Protein AF-A0A2P8D168-F1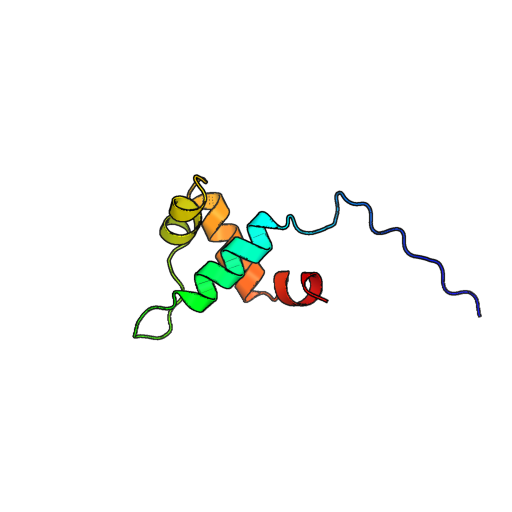 (afdb_monomer_lite)

pLDDT: mean 85.59, std 17.79, range [40.38, 98.12]

Sequence (69 aa):
MTTATETVNPSDAVPEVQIEAWYSALANRREDGSLPTGREIAARFDHKDRWGRLIKQWGGQGRFADAAM

Foldseek 3Di:
DDDPPPPPDVVNADDVLLLVLLVVQQVPQDPVRHTDQLCVSQVVVVHDSVSSNVSVVCVVVVVNVVNVD

Radius of gyration: 14.49 Å; chains: 1; bounding box: 33×28×44 Å

Structure (mmCIF, N/CA/C/O backbone):
data_AF-A0A2P8D168-F1
#
_entry.id   AF-A0A2P8D168-F1
#
loop_
_atom_site.group_PDB
_atom_site.id
_atom_site.type_symbol
_atom_site.label_atom_id
_atom_site.label_alt_id
_atom_site.label_comp_id
_atom_site.label_asym_id
_atom_site.label_entity_id
_atom_site.label_seq_id
_atom_site.pdbx_PDB_ins_code
_atom_site.Cartn_x
_atom_site.Cartn_y
_atom_site.Cartn_z
_atom_site.occupancy
_atom_site.B_iso_or_equiv
_atom_site.auth_seq_id
_atom_site.auth_comp_id
_atom_site.auth_asym_id
_atom_site.auth_atom_id
_atom_site.pdbx_PDB_model_num
ATOM 1 N N . MET A 1 1 ? 20.885 8.516 -35.482 1.00 45.66 1 MET A N 1
ATOM 2 C CA . MET A 1 1 ? 19.801 7.853 -34.732 1.00 45.66 1 MET A CA 1
ATOM 3 C C . MET A 1 1 ? 20.218 7.936 -33.276 1.00 45.66 1 MET A C 1
ATOM 5 O O . MET A 1 1 ? 21.049 7.154 -32.843 1.00 45.66 1 MET A O 1
ATOM 9 N N . THR A 1 2 ? 19.822 9.011 -32.599 1.00 40.38 2 THR A N 1
ATOM 10 C CA . THR A 1 2 ? 20.368 9.393 -31.290 1.00 40.38 2 THR A CA 1
ATOM 11 C C . THR A 1 2 ? 19.264 9.164 -30.271 1.00 40.38 2 THR A C 1
ATOM 13 O O . THR A 1 2 ? 18.308 9.931 -30.224 1.00 40.38 2 THR A O 1
ATOM 16 N N . THR A 1 3 ? 19.332 8.068 -29.522 1.00 50.66 3 THR A N 1
ATOM 17 C CA . THR A 1 3 ? 18.432 7.837 -28.390 1.00 50.66 3 THR A CA 1
ATOM 18 C C . THR A 1 3 ? 18.884 8.743 -27.254 1.00 50.66 3 THR A C 1
ATOM 20 O O . THR A 1 3 ? 19.951 8.533 -26.677 1.00 50.66 3 THR A O 1
ATOM 23 N N . ALA A 1 4 ? 18.104 9.789 -26.989 1.00 48.50 4 ALA A N 1
ATOM 24 C CA . ALA A 1 4 ? 18.246 10.598 -25.793 1.00 48.50 4 ALA A CA 1
ATOM 25 C C . ALA A 1 4 ? 18.049 9.687 -24.575 1.00 48.50 4 ALA A C 1
ATOM 27 O O . ALA A 1 4 ? 17.030 9.011 -24.458 1.00 48.50 4 ALA A O 1
ATOM 28 N N . THR A 1 5 ? 19.044 9.639 -23.698 1.00 55.62 5 THR A N 1
ATOM 29 C CA . THR A 1 5 ? 18.905 9.071 -22.360 1.00 55.62 5 THR A CA 1
ATOM 30 C C . THR A 1 5 ? 17.932 9.956 -21.590 1.00 55.62 5 THR A C 1
ATOM 32 O O . THR A 1 5 ? 18.287 11.063 -21.184 1.00 55.62 5 THR A O 1
ATOM 35 N N . GLU A 1 6 ? 16.690 9.499 -21.460 1.00 55.59 6 GLU A N 1
ATOM 36 C CA . GLU A 1 6 ? 15.693 10.109 -20.591 1.00 55.59 6 GLU A CA 1
ATOM 37 C C . GLU A 1 6 ? 16.152 9.909 -19.145 1.00 55.59 6 GLU A C 1
ATOM 39 O O . GLU A 1 6 ? 16.121 8.810 -18.594 1.00 55.59 6 GLU A O 1
ATOM 44 N N . THR A 1 7 ? 16.682 10.975 -18.553 1.00 55.88 7 THR A N 1
ATOM 45 C CA . THR A 1 7 ? 17.012 11.029 -17.133 1.00 55.88 7 THR A CA 1
ATOM 46 C C . THR A 1 7 ? 15.701 10.978 -16.354 1.00 55.88 7 THR A C 1
ATOM 48 O O . THR A 1 7 ? 15.101 12.017 -16.083 1.00 55.88 7 THR A O 1
ATOM 51 N N . VAL A 1 8 ? 15.227 9.777 -16.011 1.00 59.72 8 VAL A N 1
ATOM 52 C CA . VAL A 1 8 ? 14.166 9.615 -15.011 1.00 59.72 8 VAL A CA 1
ATOM 53 C C . VAL A 1 8 ? 14.696 10.232 -13.722 1.00 59.72 8 VAL A C 1
ATOM 55 O O . VAL A 1 8 ? 15.655 9.740 -13.124 1.00 59.72 8 VAL A O 1
ATOM 58 N N . ASN A 1 9 ? 14.127 11.367 -13.320 1.00 58.41 9 ASN A N 1
ATOM 59 C CA . ASN A 1 9 ? 14.460 11.972 -12.041 1.00 58.41 9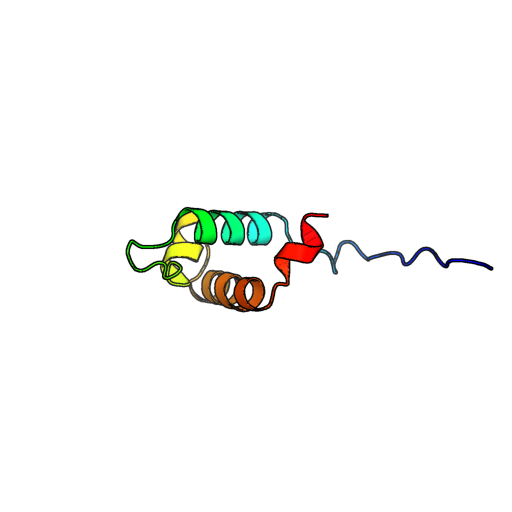 ASN A CA 1
ATOM 60 C C . ASN A 1 9 ? 14.106 10.960 -10.939 1.00 58.41 9 ASN A C 1
ATOM 62 O O . ASN A 1 9 ? 13.011 10.401 -10.974 1.00 58.41 9 ASN A O 1
ATOM 66 N N . PRO A 1 10 ? 14.955 10.740 -9.921 1.00 55.25 10 PRO A N 1
ATOM 67 C CA . PRO A 1 10 ? 14.649 9.801 -8.835 1.00 55.25 10 PRO A CA 1
ATOM 68 C C . PRO A 1 10 ? 13.368 10.172 -8.062 1.00 55.25 10 PRO A C 1
ATOM 70 O O . PRO A 1 10 ? 12.808 9.337 -7.362 1.00 55.25 10 PRO A O 1
ATOM 73 N N . SER A 1 11 ? 12.883 11.409 -8.214 1.00 58.19 11 SER A N 1
ATOM 74 C CA . SER A 1 11 ? 11.610 11.904 -7.679 1.00 58.19 11 SER A CA 1
ATOM 75 C C . SER A 1 11 ? 10.363 11.413 -8.436 1.00 58.19 11 SER A C 1
ATOM 77 O O . SER A 1 11 ? 9.268 11.494 -7.882 1.00 58.19 11 SER A O 1
ATOM 79 N N . ASP A 1 12 ? 10.510 10.930 -9.675 1.00 65.62 12 ASP A N 1
ATOM 80 C CA . ASP A 1 12 ? 9.437 10.324 -10.486 1.00 65.62 12 ASP A CA 1
ATOM 81 C C . ASP A 1 12 ? 9.354 8.800 -10.300 1.00 65.62 12 ASP A C 1
ATOM 83 O O . ASP A 1 12 ? 8.337 8.183 -10.627 1.00 65.62 12 ASP A O 1
ATOM 87 N N . ALA A 1 13 ? 10.403 8.187 -9.744 1.00 77.56 13 ALA A N 1
ATOM 88 C CA . ALA A 1 13 ? 10.416 6.764 -9.450 1.00 77.56 13 ALA A CA 1
ATOM 89 C C . ALA A 1 13 ? 9.421 6.442 -8.327 1.00 77.56 13 ALA A C 1
ATOM 91 O O . ALA A 1 13 ? 9.347 7.123 -7.299 1.00 77.56 13 ALA A O 1
ATOM 92 N N . VAL A 1 14 ? 8.648 5.373 -8.514 1.00 84.62 14 VAL A N 1
ATOM 93 C CA . VAL A 1 14 ? 7.757 4.882 -7.466 1.00 84.62 14 VAL A CA 1
ATOM 94 C C . VAL A 1 14 ? 8.603 4.443 -6.263 1.00 84.62 14 VAL A C 1
ATOM 96 O O . VAL A 1 14 ? 9.511 3.633 -6.434 1.00 84.62 14 VAL A O 1
ATOM 99 N N . PRO A 1 15 ? 8.299 4.905 -5.035 1.00 91.06 15 PRO A N 1
ATOM 100 C CA . PRO A 1 15 ? 9.021 4.456 -3.852 1.00 91.06 15 PRO A CA 1
ATOM 101 C C . PRO A 1 15 ? 8.894 2.940 -3.647 1.00 91.06 15 PRO A C 1
ATOM 103 O O . PRO A 1 15 ? 7.784 2.408 -3.661 1.00 91.06 15 PRO A O 1
ATOM 106 N N . GLU A 1 16 ? 10.007 2.263 -3.357 1.00 92.31 16 GLU A N 1
ATOM 107 C CA . GLU A 1 16 ? 10.076 0.801 -3.174 1.00 92.31 16 GLU A CA 1
ATOM 108 C C . GLU A 1 16 ? 9.052 0.276 -2.153 1.00 92.31 16 GLU A C 1
ATOM 110 O O . GLU A 1 16 ? 8.355 -0.701 -2.407 1.00 92.31 16 GLU A O 1
ATOM 115 N N . VAL A 1 17 ? 8.839 1.006 -1.051 1.00 95.00 17 VAL A N 1
ATOM 116 C CA . VAL A 1 17 ? 7.828 0.664 -0.032 1.00 95.00 17 VAL A CA 1
ATOM 117 C C . VAL A 1 17 ? 6.405 0.542 -0.602 1.00 95.00 17 VAL A C 1
ATOM 119 O O . VAL A 1 17 ? 5.590 -0.221 -0.087 1.00 95.00 17 VAL A O 1
ATOM 122 N N . GLN A 1 18 ? 6.079 1.273 -1.672 1.00 95.56 18 GLN A N 1
ATOM 123 C CA . GLN A 1 18 ? 4.775 1.189 -2.333 1.00 95.56 18 GLN A CA 1
ATOM 124 C C . GLN A 1 18 ? 4.661 -0.063 -3.210 1.00 95.56 18 GLN A C 1
ATOM 126 O O . GLN A 1 18 ? 3.592 -0.674 -3.260 1.00 95.56 18 GLN A O 1
ATOM 131 N N . ILE A 1 19 ? 5.762 -0.453 -3.858 1.00 95.25 19 ILE A N 1
ATOM 132 C CA . ILE A 1 19 ? 5.875 -1.678 -4.657 1.00 95.25 19 ILE A CA 1
ATOM 133 C C . ILE A 1 19 ? 5.747 -2.896 -3.733 1.00 95.25 19 ILE A C 1
ATOM 135 O O . ILE A 1 19 ? 4.891 -3.754 -3.951 1.00 95.25 19 ILE A O 1
ATOM 139 N N . GLU A 1 20 ? 6.497 -2.907 -2.632 1.00 96.12 20 GLU A N 1
ATOM 140 C CA . GLU A 1 20 ? 6.437 -3.953 -1.605 1.00 96.12 20 GLU A CA 1
ATOM 141 C C . GLU A 1 20 ? 5.039 -4.075 -0.990 1.00 96.12 20 GLU A C 1
ATOM 143 O O . GLU A 1 20 ? 4.496 -5.173 -0.838 1.00 96.12 20 GLU A O 1
ATOM 148 N N . ALA A 1 21 ? 4.392 -2.947 -0.687 1.00 97.56 21 ALA A N 1
ATOM 149 C CA . ALA A 1 21 ? 3.026 -2.952 -0.175 1.00 97.56 21 ALA A CA 1
ATOM 150 C C . ALA A 1 21 ? 2.012 -3.505 -1.174 1.00 97.56 21 ALA A C 1
ATOM 152 O O . ALA A 1 21 ? 1.061 -4.185 -0.773 1.00 97.56 21 ALA A O 1
ATOM 153 N N . TRP A 1 22 ? 2.217 -3.259 -2.466 1.00 96.94 22 TRP A N 1
ATOM 154 C CA . TRP A 1 22 ? 1.385 -3.839 -3.507 1.00 96.94 22 TRP A CA 1
ATOM 155 C C . TRP A 1 22 ? 1.574 -5.352 -3.630 1.00 96.94 22 TRP A C 1
ATOM 157 O O . TRP A 1 22 ? 0.584 -6.088 -3.617 1.00 96.94 22 TRP A O 1
ATOM 167 N N . TYR A 1 23 ? 2.814 -5.842 -3.672 1.00 96.31 23 TYR A N 1
ATOM 168 C CA . TYR A 1 23 ? 3.079 -7.282 -3.721 1.00 96.31 23 TYR A CA 1
ATOM 169 C C . TYR A 1 23 ? 2.617 -8.000 -2.453 1.00 96.31 23 TYR A C 1
ATOM 171 O O . TYR A 1 23 ? 2.003 -9.065 -2.539 1.00 96.31 23 TYR A O 1
ATOM 179 N N . SER A 1 24 ? 2.780 -7.378 -1.283 1.00 96.44 24 SER A N 1
ATOM 180 C CA . SER A 1 24 ? 2.190 -7.864 -0.035 1.00 96.44 24 SER A CA 1
ATOM 181 C C . SER A 1 24 ? 0.664 -7.973 -0.146 1.00 96.44 24 SER A C 1
ATOM 183 O O . SER A 1 24 ? 0.093 -8.994 0.240 1.00 96.44 24 SER A O 1
ATOM 185 N N . ALA A 1 25 ? -0.019 -6.979 -0.726 1.00 97.31 25 ALA A N 1
ATOM 186 C CA . ALA A 1 25 ? -1.467 -7.033 -0.937 1.00 97.31 25 ALA A CA 1
ATOM 187 C C . ALA A 1 25 ? -1.888 -8.156 -1.904 1.00 97.31 25 ALA A C 1
ATOM 189 O O . ALA A 1 25 ? -2.906 -8.809 -1.668 1.00 97.31 25 ALA A O 1
ATOM 190 N N . LEU A 1 26 ? -1.109 -8.412 -2.962 1.00 96.62 26 LEU A N 1
ATOM 191 C CA . LEU A 1 26 ? -1.339 -9.513 -3.904 1.00 96.62 26 LEU A CA 1
ATOM 192 C C . LEU A 1 26 ? -1.153 -10.887 -3.251 1.00 96.62 26 LEU A C 1
ATOM 194 O O . LEU A 1 26 ? -1.988 -11.768 -3.442 1.00 96.62 26 LEU A O 1
ATOM 198 N N . ALA A 1 27 ? -0.095 -11.053 -2.457 1.00 96.62 27 ALA A N 1
ATOM 199 C CA . ALA A 1 27 ? 0.198 -12.293 -1.739 1.00 96.62 27 ALA A CA 1
ATOM 200 C C . ALA A 1 27 ? -0.823 -12.595 -0.628 1.00 96.62 27 ALA A C 1
ATOM 202 O O . ALA A 1 27 ? -0.974 -13.739 -0.217 1.00 96.62 27 ALA A O 1
ATOM 203 N N . ASN A 1 28 ? -1.536 -11.573 -0.146 1.00 95.69 28 ASN A N 1
ATOM 204 C CA . ASN A 1 28 ? -2.510 -11.678 0.940 1.00 95.69 28 ASN A CA 1
ATOM 205 C C . ASN A 1 28 ? -3.946 -11.433 0.466 1.00 95.69 28 ASN A C 1
ATOM 207 O O . ASN A 1 28 ? -4.753 -10.838 1.185 1.00 95.69 28 ASN A O 1
ATOM 211 N N . ARG A 1 29 ? -4.270 -11.870 -0.753 1.00 96.00 29 ARG A N 1
ATOM 212 C CA . ARG A 1 29 ? -5.663 -11.930 -1.205 1.00 96.00 29 ARG A CA 1
ATOM 213 C C . ARG A 1 29 ? -6.479 -12.809 -0.263 1.00 96.00 29 ARG A C 1
ATOM 215 O O . ARG A 1 29 ? -5.988 -13.796 0.279 1.00 96.00 29 ARG A O 1
ATOM 222 N N . ARG A 1 30 ? -7.732 -12.418 -0.070 1.00 95.50 30 ARG A N 1
ATOM 223 C CA . ARG A 1 30 ? -8.707 -13.187 0.701 1.00 95.50 30 ARG 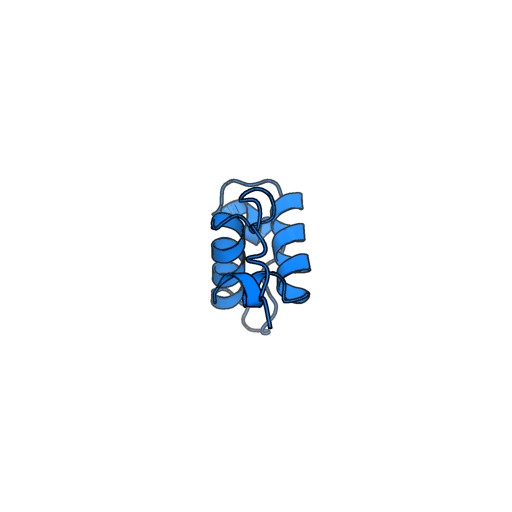A CA 1
ATOM 224 C C . ARG A 1 30 ? -9.132 -14.433 -0.075 1.00 95.50 30 ARG A C 1
ATOM 226 O O . ARG A 1 30 ? -8.822 -14.575 -1.256 1.00 95.50 30 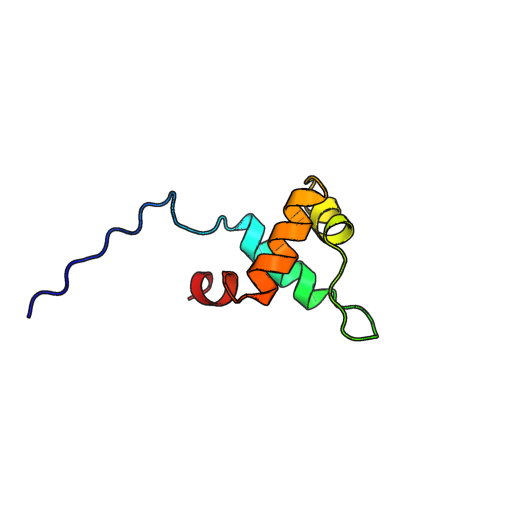ARG A O 1
ATOM 233 N N . GLU A 1 31 ? -9.868 -15.316 0.590 1.00 95.44 31 GLU A N 1
ATOM 234 C CA . GLU A 1 31 ? -10.364 -16.572 0.007 1.00 95.44 31 GLU A CA 1
ATOM 235 C C . GLU A 1 31 ? -11.256 -16.345 -1.225 1.00 95.44 31 GLU A C 1
ATOM 237 O O . GLU A 1 31 ? -11.249 -17.148 -2.152 1.00 95.44 31 GLU A O 1
ATOM 242 N N . ASP A 1 32 ? -11.962 -15.212 -1.279 1.00 96.12 32 ASP A N 1
ATOM 243 C CA . ASP A 1 32 ? -12.762 -14.775 -2.431 1.00 96.12 32 ASP A CA 1
ATOM 244 C C . ASP A 1 32 ? -11.921 -14.142 -3.561 1.00 96.12 32 ASP A C 1
ATOM 246 O O . ASP A 1 32 ? -12.460 -13.650 -4.552 1.00 96.12 32 ASP A O 1
ATOM 250 N N . GLY A 1 33 ? -10.595 -14.110 -3.412 1.00 94.62 33 GLY A N 1
ATOM 251 C CA . GLY A 1 33 ? -9.654 -13.484 -4.337 1.00 94.62 33 GLY A CA 1
ATOM 252 C C . GLY A 1 33 ? -9.578 -11.960 -4.224 1.00 94.62 33 GLY A C 1
ATOM 253 O O . GLY A 1 33 ? -8.768 -11.339 -4.920 1.00 94.62 33 GLY A O 1
ATOM 254 N N . SER A 1 34 ? -10.376 -11.334 -3.352 1.00 95.75 34 SER A N 1
ATOM 255 C CA . SER A 1 34 ? -10.356 -9.886 -3.176 1.00 95.75 34 SER A CA 1
ATOM 256 C C . SER A 1 34 ? -9.077 -9.423 -2.473 1.00 95.75 34 SER A C 1
ATOM 258 O O . SER A 1 34 ? -8.530 -10.079 -1.583 1.00 95.75 34 SER A O 1
ATOM 260 N N . LEU A 1 35 ? -8.573 -8.256 -2.878 1.00 96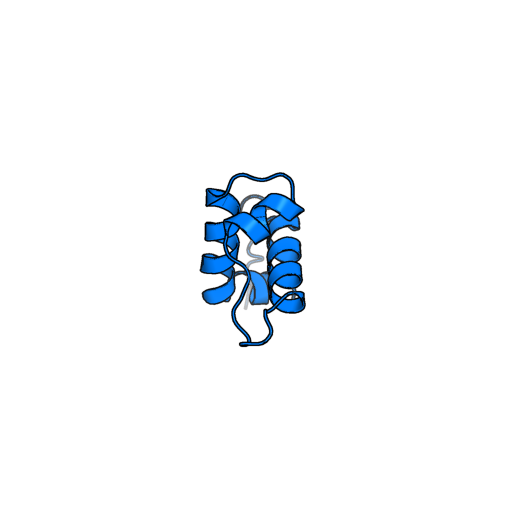.25 35 LEU A N 1
ATOM 261 C CA . LEU A 1 35 ? -7.434 -7.627 -2.211 1.00 96.25 35 LEU A CA 1
ATOM 262 C C . LEU A 1 35 ? -7.841 -7.099 -0.828 1.00 96.25 35 LEU A C 1
ATOM 264 O O . LEU A 1 35 ? -8.950 -6.550 -0.709 1.00 96.25 35 LEU A O 1
ATOM 268 N N . PRO A 1 36 ? -6.920 -7.097 0.156 1.00 97.31 36 PRO A N 1
ATOM 269 C CA . PRO A 1 36 ? -7.106 -6.385 1.415 1.00 97.31 36 PRO A CA 1
ATOM 270 C C . PRO A 1 36 ? -7.575 -4.937 1.200 1.00 97.31 36 PRO A C 1
ATOM 272 O O . PRO A 1 36 ? -7.377 -4.319 0.144 1.00 97.31 36 PRO A O 1
ATOM 275 N N . THR A 1 37 ? -8.264 -4.370 2.183 1.00 96.81 37 THR A N 1
ATOM 276 C CA . THR A 1 37 ? -8.653 -2.957 2.160 1.00 96.81 37 THR A CA 1
ATOM 277 C C . THR A 1 37 ? -7.423 -2.062 2.273 1.00 96.81 37 THR A C 1
ATOM 279 O O . THR A 1 37 ? -6.386 -2.461 2.794 1.00 96.81 37 THR A O 1
ATOM 282 N N . GLY A 1 38 ? -7.548 -0.803 1.845 1.00 95.75 38 GLY A N 1
ATOM 283 C CA . GLY A 1 38 ? -6.456 0.159 1.996 1.00 95.75 38 GLY A CA 1
ATOM 284 C C . GLY A 1 38 ? -6.013 0.360 3.451 1.00 95.75 38 GLY A C 1
ATOM 285 O O . GLY A 1 38 ? -4.841 0.603 3.695 1.00 95.75 38 GLY A O 1
ATOM 286 N N . ARG A 1 39 ? -6.917 0.191 4.424 1.00 97.75 39 ARG A N 1
ATOM 287 C CA . ARG A 1 39 ? -6.567 0.221 5.850 1.00 97.75 39 ARG A CA 1
ATOM 288 C C . ARG A 1 39 ? -5.704 -0.977 6.251 1.00 97.75 39 ARG A C 1
ATOM 290 O O . ARG A 1 39 ? -4.695 -0.789 6.914 1.00 97.75 39 ARG A O 1
ATOM 297 N N . GLU A 1 40 ? -6.075 -2.189 5.838 1.00 97.81 40 GLU A N 1
ATOM 298 C CA . GLU A 1 40 ? -5.289 -3.403 6.120 1.00 97.81 40 GLU A CA 1
ATOM 299 C C . GLU A 1 40 ? -3.913 -3.361 5.444 1.00 97.81 40 GLU A C 1
ATOM 301 O O . GLU A 1 40 ? -2.927 -3.773 6.048 1.00 97.81 40 GLU A O 1
ATOM 306 N N . ILE A 1 41 ? -3.831 -2.821 4.221 1.00 97.62 41 ILE A N 1
ATOM 307 C CA . ILE A 1 41 ? -2.551 -2.586 3.540 1.00 97.62 41 ILE A CA 1
ATOM 308 C C . ILE A 1 41 ? -1.715 -1.590 4.348 1.00 97.62 41 ILE A C 1
ATOM 310 O O . ILE A 1 41 ? -0.574 -1.884 4.674 1.00 97.62 41 ILE A O 1
ATOM 314 N N . ALA A 1 42 ? -2.277 -0.436 4.717 1.00 97.75 42 ALA A N 1
ATOM 315 C CA . ALA A 1 42 ? -1.536 0.610 5.417 1.00 97.75 42 ALA A CA 1
ATOM 316 C C . ALA A 1 42 ? -1.054 0.185 6.815 1.00 97.75 42 ALA A C 1
ATOM 318 O O . ALA A 1 42 ? 0.073 0.499 7.189 1.00 97.75 42 ALA A O 1
ATOM 319 N N . ALA A 1 43 ? -1.866 -0.577 7.552 1.00 97.62 43 ALA A N 1
ATOM 320 C CA . ALA A 1 43 ? -1.541 -1.035 8.902 1.00 97.62 43 ALA A CA 1
ATOM 321 C C . ALA A 1 43 ? -0.272 -1.903 8.960 1.00 97.62 43 ALA A C 1
ATOM 323 O O . ALA A 1 43 ? 0.451 -1.864 9.948 1.00 97.62 43 ALA A O 1
ATOM 324 N N . ARG A 1 44 ? 0.026 -2.663 7.899 1.00 96.06 44 ARG A N 1
ATOM 325 C CA . ARG A 1 44 ? 1.228 -3.512 7.821 1.00 96.06 44 ARG A CA 1
ATOM 326 C C . ARG A 1 44 ? 2.526 -2.723 7.649 1.00 96.06 44 ARG A C 1
ATOM 328 O O . ARG A 1 44 ? 3.589 -3.259 7.932 1.00 96.06 44 ARG A O 1
ATOM 335 N N . PHE A 1 45 ? 2.430 -1.480 7.183 1.00 95.69 45 PHE A N 1
ATOM 336 C CA . PHE A 1 45 ? 3.565 -0.610 6.864 1.00 95.69 45 PHE A CA 1
ATOM 337 C C . PHE A 1 45 ? 3.599 0.645 7.751 1.00 95.69 45 PHE A C 1
ATOM 339 O O . PHE A 1 45 ? 4.254 1.618 7.400 1.00 95.69 45 PHE A O 1
ATOM 346 N N . ASP A 1 46 ? 2.859 0.648 8.867 1.00 96.38 46 ASP A N 1
ATOM 347 C CA . ASP A 1 46 ? 2.729 1.794 9.784 1.00 96.38 46 ASP A CA 1
ATOM 348 C C . ASP A 1 46 ? 2.313 3.107 9.082 1.00 96.38 46 ASP A C 1
ATOM 350 O O . ASP A 1 46 ? 2.754 4.214 9.388 1.00 96.38 46 ASP A O 1
ATOM 354 N N . HIS A 1 47 ? 1.430 2.989 8.087 1.00 97.38 47 HIS A N 1
ATOM 355 C CA . HIS A 1 47 ? 0.948 4.116 7.296 1.00 97.38 47 HIS A CA 1
ATOM 356 C C . HIS A 1 47 ? -0.532 4.423 7.549 1.00 97.38 47 HIS A C 1
ATOM 358 O O . HIS A 1 47 ? -1.308 3.620 8.065 1.00 97.38 47 HIS A O 1
ATOM 364 N N . LYS A 1 48 ? -0.960 5.623 7.135 1.00 96.69 48 LYS A N 1
ATOM 365 C CA . LYS A 1 48 ? -2.365 6.048 7.224 1.00 96.69 48 LYS A CA 1
ATOM 366 C C . LYS A 1 48 ? -3.232 5.320 6.198 1.00 96.69 48 LYS A C 1
ATOM 368 O O . LYS A 1 48 ? -2.809 5.124 5.063 1.00 96.69 48 LYS A O 1
ATOM 373 N N . ASP A 1 49 ? -4.502 5.089 6.521 1.00 97.00 49 ASP A N 1
ATOM 374 C CA . ASP A 1 49 ? -5.487 4.439 5.640 1.00 97.00 49 ASP A CA 1
ATOM 375 C C . ASP A 1 49 ? -5.509 4.982 4.202 1.00 97.00 49 ASP A C 1
ATOM 377 O O . ASP A 1 49 ? -5.661 4.224 3.243 1.00 97.00 49 ASP A O 1
ATOM 381 N N . ARG A 1 50 ? -5.359 6.306 4.030 1.00 97.50 50 ARG A N 1
ATOM 382 C CA . ARG A 1 50 ? -5.329 6.943 2.703 1.00 97.50 50 ARG A CA 1
ATOM 383 C C . ARG A 1 50 ? -4.168 6.431 1.850 1.00 97.50 50 ARG A C 1
ATOM 385 O O . ARG A 1 50 ? -4.358 6.240 0.654 1.00 97.50 50 ARG A O 1
ATOM 392 N N . TRP A 1 51 ? -3.004 6.202 2.453 1.00 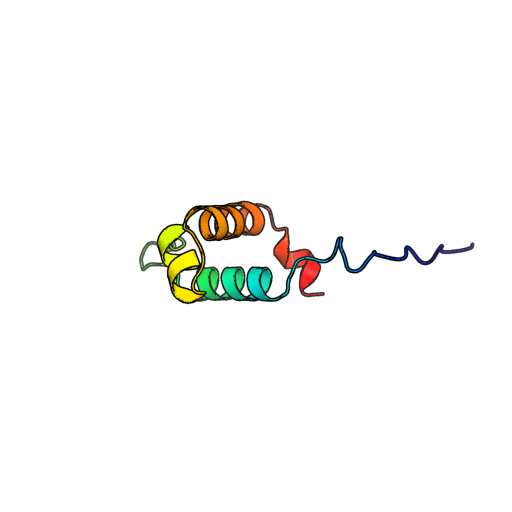97.69 51 TRP A N 1
ATOM 393 C CA . TRP A 1 51 ? -1.830 5.683 1.758 1.00 97.69 51 TRP A CA 1
ATOM 394 C C . TRP A 1 51 ? -2.111 4.288 1.197 1.00 97.69 51 TRP A C 1
ATOM 396 O O . TRP A 1 51 ? -1.993 4.088 -0.006 1.00 97.69 51 TRP A O 1
ATOM 406 N N . GLY A 1 52 ? -2.632 3.358 2.001 1.00 97.94 52 GLY A N 1
ATOM 407 C CA . GLY A 1 52 ? -2.934 2.014 1.497 1.00 97.94 52 GLY A CA 1
ATOM 408 C C . GLY A 1 52 ? -4.095 1.975 0.492 1.00 97.94 52 GLY A C 1
ATOM 409 O O . GLY A 1 52 ? -4.121 1.112 -0.385 1.00 97.94 52 GLY A O 1
ATOM 410 N N . ARG A 1 53 ? -5.035 2.937 0.536 1.00 98.12 53 ARG A N 1
ATOM 411 C CA . ARG A 1 53 ? -6.033 3.117 -0.541 1.00 98.12 53 ARG A CA 1
ATOM 412 C C . ARG A 1 53 ? -5.372 3.509 -1.866 1.00 98.12 53 ARG A C 1
ATOM 414 O O . ARG A 1 53 ? -5.779 2.981 -2.897 1.00 98.12 53 ARG A O 1
ATOM 421 N N . LEU A 1 54 ? -4.361 4.384 -1.835 1.00 97.44 54 LEU A N 1
ATOM 422 C CA . LEU A 1 54 ? -3.583 4.742 -3.027 1.00 97.44 54 LEU A CA 1
ATOM 423 C C . LEU A 1 54 ? -2.816 3.537 -3.568 1.00 97.44 54 LEU A C 1
ATOM 425 O O . LEU A 1 54 ? -2.895 3.294 -4.766 1.00 97.44 54 LEU A O 1
ATOM 429 N N . ILE A 1 55 ? -2.175 2.736 -2.707 1.00 97.50 55 ILE A N 1
ATOM 430 C CA . ILE A 1 55 ? -1.509 1.491 -3.130 1.00 97.50 55 ILE A CA 1
ATOM 431 C C . ILE A 1 55 ? -2.492 0.575 -3.863 1.00 97.50 55 ILE A C 1
ATOM 433 O O . ILE A 1 55 ? -2.235 0.150 -4.985 1.00 97.50 55 ILE A O 1
ATOM 437 N N . LYS A 1 56 ? -3.671 0.327 -3.282 1.00 96.69 56 LYS A N 1
ATOM 438 C CA . LYS A 1 56 ? -4.695 -0.510 -3.921 1.00 96.69 56 LYS A CA 1
ATOM 439 C C . LYS A 1 56 ? -5.156 0.053 -5.271 1.00 96.69 56 LYS A C 1
ATOM 441 O O . LYS A 1 56 ? -5.330 -0.706 -6.220 1.00 96.69 56 LYS A O 1
ATOM 446 N N . GLN A 1 57 ? -5.362 1.367 -5.353 1.00 96.94 57 GLN A N 1
ATOM 447 C CA . GLN A 1 57 ? -5.801 2.039 -6.575 1.00 96.94 57 GLN A CA 1
ATOM 448 C C . GLN A 1 57 ? -4.730 1.990 -7.672 1.00 96.94 57 GLN A C 1
ATOM 450 O O . GLN A 1 57 ? -5.023 1.588 -8.793 1.00 96.94 57 GLN A O 1
ATOM 455 N N . TRP A 1 58 ? -3.499 2.393 -7.362 1.00 95.56 58 TRP A N 1
ATOM 456 C CA . TRP A 1 58 ? -2.389 2.456 -8.315 1.00 95.56 58 TRP A CA 1
ATOM 457 C C . TRP A 1 58 ? -1.941 1.070 -8.767 1.00 95.56 58 TRP A C 1
ATOM 459 O O . TRP A 1 58 ? -1.661 0.874 -9.948 1.00 95.56 58 TRP A O 1
ATOM 469 N N . GLY A 1 59 ? -1.964 0.092 -7.864 1.00 94.50 59 GLY A N 1
ATOM 470 C CA . GLY A 1 59 ? -1.717 -1.301 -8.208 1.00 94.50 59 GLY A CA 1
ATOM 471 C C . GLY A 1 59 ? -2.780 -1.873 -9.141 1.00 94.50 59 GLY A C 1
ATOM 472 O O . GLY A 1 59 ? -2.440 -2.505 -10.137 1.00 94.50 59 GLY A O 1
ATOM 473 N N . GLY A 1 60 ? -4.061 -1.569 -8.901 1.00 93.88 60 GLY A N 1
ATOM 474 C CA . GLY A 1 60 ? -5.148 -1.925 -9.821 1.00 93.88 60 GLY A CA 1
ATOM 475 C C . GLY A 1 60 ? -5.042 -1.260 -11.201 1.00 93.88 60 GLY A C 1
ATOM 476 O O . GLY A 1 60 ? -5.596 -1.772 -12.167 1.00 93.88 60 GLY A O 1
ATOM 477 N N . GLN A 1 61 ? -4.309 -0.148 -11.304 1.00 94.25 61 GLN A N 1
ATOM 478 C CA . GLN A 1 61 ? -3.995 0.542 -12.560 1.00 94.25 61 GLN A CA 1
ATOM 479 C C . GLN A 1 61 ? -2.698 0.040 -13.220 1.00 94.25 61 GLN A C 1
ATOM 481 O O . GLN A 1 61 ? -2.316 0.561 -14.262 1.00 94.25 61 GLN A O 1
ATOM 486 N N . GLY A 1 62 ? -1.997 -0.930 -12.622 1.00 91.56 62 GLY A N 1
ATOM 487 C CA . GLY A 1 62 ? -0.747 -1.476 -13.159 1.00 91.56 62 GLY A CA 1
ATOM 488 C C . GLY A 1 62 ? 0.495 -0.608 -12.933 1.00 91.56 62 GLY A C 1
ATOM 489 O O . GLY A 1 62 ? 1.562 -0.950 -13.431 1.00 91.56 62 GLY A O 1
ATOM 490 N N . ARG A 1 63 ? 0.413 0.473 -12.143 1.00 90.38 63 ARG A N 1
ATOM 491 C CA . ARG A 1 63 ? 1.527 1.429 -11.951 1.00 90.38 63 ARG A CA 1
ATOM 492 C C . ARG A 1 63 ? 2.785 0.828 -11.317 1.00 90.38 63 ARG A C 1
ATOM 494 O O . ARG A 1 63 ? 3.849 1.422 -11.412 1.00 90.38 63 ARG A O 1
ATOM 501 N N . PHE A 1 64 ? 2.658 -0.316 -10.651 1.00 88.00 64 PHE A N 1
ATOM 502 C CA . PHE A 1 64 ? 3.769 -1.011 -9.996 1.00 88.00 64 PHE A CA 1
ATOM 503 C C . PHE A 1 64 ? 4.334 -2.174 -10.820 1.00 88.00 64 PHE A C 1
ATOM 505 O O . PHE A 1 64 ? 5.362 -2.723 -10.445 1.00 88.00 64 PHE A O 1
ATOM 512 N N . ALA A 1 65 ? 3.674 -2.564 -11.918 1.00 77.12 65 ALA A N 1
ATOM 513 C CA . ALA A 1 65 ? 4.162 -3.629 -12.797 1.00 77.12 65 ALA A CA 1
ATOM 514 C C . ALA A 1 65 ? 5.333 -3.152 -13.670 1.00 77.12 65 ALA A C 1
ATOM 516 O O . ALA A 1 65 ? 6.233 -3.928 -13.963 1.00 77.12 65 ALA A O 1
ATOM 517 N N . ASP A 1 66 ? 5.321 -1.870 -14.040 1.00 65.19 66 ASP A N 1
ATOM 518 C CA . ASP A 1 66 ? 6.372 -1.228 -14.833 1.00 65.19 66 ASP A CA 1
ATOM 519 C C . ASP A 1 66 ? 7.629 -0.930 -13.996 1.00 65.19 66 ASP A C 1
ATOM 521 O O . ASP A 1 66 ? 8.744 -1.043 -14.478 1.00 65.19 66 ASP A O 1
ATOM 525 N N . ALA A 1 67 ? 7.452 -0.643 -12.701 1.00 59.06 67 ALA A N 1
ATOM 526 C CA . ALA A 1 67 ? 8.538 -0.280 -11.786 1.00 59.06 67 ALA A CA 1
ATOM 527 C C . ALA A 1 67 ? 9.385 -1.469 -11.281 1.00 59.06 67 ALA A C 1
ATOM 529 O O . ALA A 1 67 ? 10.349 -1.259 -10.553 1.00 59.06 67 ALA A O 1
ATOM 530 N N . ALA A 1 68 ? 8.995 -2.707 -11.601 1.00 53.31 68 ALA A N 1
ATOM 531 C CA . ALA A 1 68 ? 9.701 -3.928 -11.199 1.00 53.31 68 ALA A CA 1
ATOM 532 C C . ALA A 1 68 ? 10.558 -4.539 -12.330 1.00 53.31 68 ALA A C 1
ATOM 534 O O . ALA A 1 68 ? 11.128 -5.614 -12.134 1.00 53.31 68 ALA A O 1
ATOM 535 N N . MET A 1 69 ? 10.617 -3.882 -13.496 1.00 45.06 69 MET A N 1
ATOM 536 C CA . MET A 1 69 ? 11.508 -4.206 -14.621 1.00 45.06 69 MET A CA 1
ATOM 537 C C . MET A 1 69 ? 12.700 -3.253 -14.654 1.00 45.06 69 MET A C 1
ATOM 539 O O . MET A 1 69 ? 13.784 -3.722 -15.067 1.00 45.06 69 MET A O 1
#

Organism: NCBI:txid645275

Secondary structure (DSSP, 8-state):
---------TTTSPPHHHHHHHHHHHHT--TTSPPPPHHHHHHTTT--HHHHHHHHHHHHTTTTTGGG-